Protein AF-T1C4I4-F1 (afdb_monomer)

Sequence (83 aa):
MVKPILILLTLPLTLFTFGFFLLVINALMILLVSYLVRGFTVSGFWEAFFASIFVSLLSLIIGAFLSNGSPPWQPPPGGGNWV

Organism: NCBI:txid410659

Structure (mmCIF, N/CA/C/O backbone):
data_AF-T1C4I4-F1
#
_entry.id   AF-T1C4I4-F1
#
loop_
_atom_site.group_PDB
_atom_site.id
_atom_site.type_symbol
_atom_site.label_atom_id
_atom_site.label_alt_id
_atom_site.label_comp_id
_atom_site.label_asym_id
_atom_site.label_entity_id
_atom_site.label_seq_id
_atom_site.pdbx_PDB_ins_code
_atom_site.Cartn_x
_atom_site.Cartn_y
_atom_site.Cartn_z
_atom_site.occupancy
_atom_site.B_iso_or_equiv
_atom_site.auth_seq_id
_atom_site.auth_comp_id
_atom_site.auth_asym_id
_atom_site.auth_atom_id
_atom_site.pdbx_PDB_model_num
ATOM 1 N N . MET A 1 1 ? 12.738 0.598 -36.532 1.00 70.00 1 MET A N 1
ATOM 2 C CA . MET A 1 1 ? 12.764 1.696 -35.541 1.00 70.00 1 MET A CA 1
ATOM 3 C C . MET A 1 1 ? 11.432 1.749 -34.779 1.00 70.00 1 MET A C 1
ATOM 5 O O . MET A 1 1 ? 10.657 2.662 -34.971 1.00 70.00 1 MET A O 1
ATOM 9 N N . VAL A 1 2 ? 11.096 0.729 -33.982 1.00 82.12 2 VAL A N 1
ATOM 10 C CA . VAL A 1 2 ? 9.822 0.685 -33.202 1.00 82.12 2 VAL A CA 1
ATOM 11 C C . VAL A 1 2 ? 10.047 0.168 -31.784 1.00 82.12 2 VAL A C 1
ATOM 13 O O . VAL A 1 2 ? 9.395 0.589 -30.836 1.00 82.12 2 VAL A O 1
ATOM 16 N N . LYS A 1 3 ? 11.066 -0.684 -31.635 1.00 80.25 3 LYS A N 1
ATOM 17 C CA . LYS A 1 3 ? 11.533 -1.274 -30.381 1.00 80.25 3 LYS A CA 1
ATOM 18 C C . LYS A 1 3 ? 11.684 -0.270 -29.215 1.00 80.25 3 LYS A C 1
ATOM 20 O O . LYS A 1 3 ? 11.237 -0.617 -28.128 1.00 80.25 3 LYS A O 1
ATOM 25 N N . PRO A 1 4 ? 12.205 0.964 -29.403 1.00 83.44 4 PRO A N 1
ATOM 26 C CA . PRO A 1 4 ? 12.307 1.940 -28.311 1.00 83.44 4 PRO A CA 1
ATOM 27 C C . PRO A 1 4 ? 10.945 2.435 -27.803 1.00 83.44 4 PRO A C 1
ATOM 29 O O . PRO A 1 4 ? 10.760 2.578 -26.599 1.00 83.44 4 PRO A O 1
ATOM 32 N N . ILE A 1 5 ? 9.977 2.641 -28.706 1.00 92.06 5 ILE A N 1
ATOM 33 C CA . ILE A 1 5 ? 8.613 3.075 -28.359 1.00 92.06 5 ILE A CA 1
ATOM 34 C C . ILE A 1 5 ? 7.891 1.990 -27.556 1.00 92.06 5 ILE A C 1
ATOM 36 O O . ILE A 1 5 ? 7.223 2.298 -26.571 1.00 92.06 5 ILE A O 1
ATOM 40 N N . LEU A 1 6 ? 8.060 0.717 -27.939 1.00 92.31 6 LEU A N 1
ATOM 41 C CA . LEU A 1 6 ? 7.458 -0.394 -27.202 1.00 92.31 6 LEU A CA 1
ATOM 42 C C . LEU A 1 6 ? 8.020 -0.479 -25.783 1.00 92.31 6 LEU A C 1
ATOM 44 O O . LEU A 1 6 ? 7.242 -0.674 -24.857 1.00 92.31 6 LEU A O 1
ATOM 48 N N . ILE A 1 7 ? 9.334 -0.303 -25.598 1.00 90.94 7 ILE A N 1
ATOM 49 C CA . ILE A 1 7 ? 9.974 -0.321 -24.271 1.00 90.94 7 ILE A CA 1
ATOM 50 C C . ILE A 1 7 ? 9.478 0.850 -23.415 1.00 90.94 7 ILE A C 1
ATOM 52 O O . ILE A 1 7 ? 9.102 0.641 -22.267 1.00 90.94 7 ILE A O 1
ATOM 56 N N . LEU A 1 8 ? 9.395 2.060 -23.977 1.00 92.25 8 LEU A N 1
ATOM 57 C CA . LEU A 1 8 ? 8.896 3.238 -23.261 1.00 92.25 8 LEU A CA 1
ATOM 58 C C . LEU A 1 8 ? 7.430 3.093 -22.824 1.00 92.25 8 LEU A C 1
ATOM 60 O O . LEU A 1 8 ? 7.058 3.641 -21.795 1.00 92.25 8 LEU A O 1
ATOM 64 N N . LEU A 1 9 ? 6.611 2.350 -23.576 1.00 91.12 9 LEU A N 1
ATOM 65 C CA . LEU A 1 9 ? 5.208 2.091 -23.237 1.00 91.12 9 LEU A CA 1
ATOM 66 C C . LEU A 1 9 ? 5.029 0.874 -22.313 1.00 91.12 9 LEU A C 1
ATOM 68 O O . LEU A 1 9 ? 4.145 0.862 -21.460 1.00 91.12 9 LEU A O 1
ATOM 72 N N . THR A 1 10 ? 5.877 -0.147 -22.443 1.00 92.44 10 THR A N 1
ATOM 73 C CA . THR A 1 10 ? 5.826 -1.330 -21.570 1.00 92.44 10 THR A CA 1
ATOM 74 C C . THR A 1 10 ? 6.391 -1.051 -20.189 1.00 92.44 10 THR A C 1
ATOM 76 O O . THR A 1 10 ? 5.874 -1.617 -19.236 1.00 92.44 10 THR A O 1
ATOM 79 N N . LEU A 1 11 ? 7.373 -0.161 -20.031 1.00 91.44 11 LEU A N 1
ATOM 80 C CA . LEU A 1 11 ? 7.912 0.210 -18.717 1.00 91.44 11 LEU A CA 1
ATOM 81 C C . LEU A 1 11 ? 6.824 0.745 -17.751 1.00 91.44 11 LEU A C 1
ATOM 83 O O . LEU A 1 11 ? 6.667 0.164 -16.677 1.00 91.44 11 LEU A O 1
ATOM 87 N N . PRO A 1 12 ? 6.007 1.762 -18.103 1.00 86.12 12 PRO A N 1
ATOM 88 C CA . PRO A 1 12 ? 4.932 2.238 -17.235 1.00 86.12 12 PRO A CA 1
ATOM 89 C C . PRO A 1 12 ? 3.819 1.202 -17.067 1.00 86.12 12 PRO A C 1
ATOM 91 O O . PRO A 1 12 ? 3.298 1.061 -15.966 1.00 86.12 12 PRO A O 1
ATOM 94 N N . LEU A 1 13 ? 3.490 0.427 -18.108 1.00 90.50 13 LEU A N 1
ATOM 95 C CA . LEU A 1 13 ? 2.503 -0.653 -18.004 1.00 90.50 13 LEU A CA 1
ATOM 96 C C . LEU A 1 13 ? 2.951 -1.733 -17.003 1.00 90.50 13 LEU A C 1
ATOM 98 O O . LEU A 1 13 ? 2.156 -2.202 -16.190 1.00 90.50 13 LEU A O 1
ATOM 102 N N . THR A 1 14 ? 4.232 -2.098 -17.042 1.00 89.94 14 THR A N 1
ATOM 103 C CA . THR A 1 14 ? 4.869 -3.081 -16.156 1.00 89.94 14 THR A CA 1
ATOM 104 C C . THR A 1 14 ? 4.906 -2.544 -14.732 1.00 89.94 14 THR A C 1
ATOM 106 O O . THR A 1 14 ? 4.495 -3.228 -13.804 1.00 89.94 14 THR A O 1
ATOM 109 N N . LEU A 1 15 ? 5.315 -1.290 -14.541 1.00 89.88 15 LEU A N 1
ATOM 110 C CA . LEU A 1 15 ? 5.335 -0.670 -13.218 1.00 89.88 15 LEU A CA 1
ATOM 111 C C . LEU A 1 15 ? 3.926 -0.542 -12.628 1.00 89.88 15 LEU A C 1
ATOM 113 O O . LEU A 1 15 ? 3.738 -0.782 -11.440 1.00 89.88 15 LEU A O 1
ATOM 117 N N . PHE A 1 16 ? 2.928 -0.245 -13.462 1.00 89.81 16 PHE A N 1
ATOM 118 C CA . PHE A 1 16 ? 1.536 -0.221 -13.040 1.00 89.81 16 PHE A CA 1
ATOM 119 C C . PHE A 1 16 ? 1.059 -1.617 -12.644 1.00 89.81 16 PHE A C 1
ATOM 121 O O . PHE A 1 16 ? 0.547 -1.777 -11.553 1.00 89.81 16 PHE A O 1
ATOM 128 N N . THR A 1 17 ? 1.277 -2.649 -13.460 1.00 88.44 17 THR A N 1
ATOM 129 C CA . THR A 1 17 ? 0.807 -4.012 -13.147 1.00 88.44 17 THR A CA 1
ATOM 130 C C . THR A 1 17 ? 1.557 -4.661 -11.983 1.00 88.44 17 THR A C 1
ATOM 132 O O . THR A 1 17 ? 0.914 -5.145 -11.056 1.00 88.44 17 THR A O 1
ATOM 135 N N . PHE A 1 18 ? 2.892 -4.633 -11.966 1.00 87.50 18 PHE A N 1
ATOM 136 C CA . PHE A 1 18 ? 3.688 -5.189 -10.865 1.00 87.50 18 PHE A CA 1
ATOM 137 C C . PHE A 1 18 ? 3.574 -4.355 -9.582 1.00 87.50 18 PHE A C 1
ATOM 139 O O . PHE A 1 18 ? 3.422 -4.918 -8.500 1.00 87.50 18 PHE A O 1
ATOM 146 N N . GLY A 1 19 ? 3.591 -3.023 -9.682 1.00 86.00 19 GLY A N 1
ATOM 147 C CA . GLY A 1 19 ? 3.432 -2.133 -8.530 1.00 86.00 19 GLY A CA 1
ATOM 148 C C . GLY A 1 19 ? 2.026 -2.194 -7.932 1.00 86.00 19 GLY A C 1
ATOM 149 O O . GLY A 1 19 ? 1.876 -2.321 -6.718 1.00 86.00 19 GLY A O 1
ATOM 150 N N . PHE A 1 20 ? 0.986 -2.187 -8.770 1.00 88.88 20 PHE A N 1
ATOM 151 C CA . PHE A 1 20 ? -0.396 -2.342 -8.313 1.00 88.88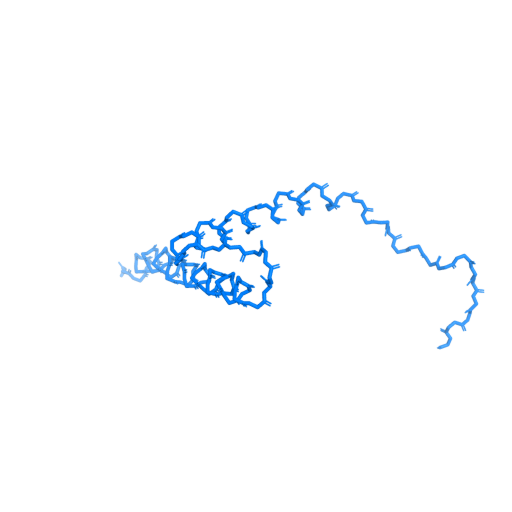 20 PHE A CA 1
ATOM 152 C C . PHE A 1 20 ? -0.619 -3.707 -7.663 1.00 88.88 20 PHE A C 1
ATOM 154 O O . PHE A 1 20 ? -1.224 -3.780 -6.598 1.00 88.88 20 PHE A O 1
ATOM 161 N N . PHE A 1 21 ? -0.081 -4.786 -8.239 1.00 91.50 21 PHE A N 1
ATOM 162 C CA . PHE A 1 21 ? -0.212 -6.122 -7.659 1.00 91.50 21 PHE A CA 1
ATOM 163 C C . PHE A 1 21 ? 0.416 -6.220 -6.259 1.00 91.50 21 PHE A C 1
ATOM 165 O O . PHE A 1 21 ? -0.173 -6.827 -5.365 1.00 91.50 21 PHE A O 1
ATOM 172 N N . LEU A 1 22 ? 1.554 -5.557 -6.021 1.00 89.81 22 LEU A N 1
ATOM 173 C CA . LEU A 1 22 ? 2.161 -5.477 -4.686 1.00 89.81 22 LEU A CA 1
ATOM 174 C C . LEU A 1 22 ? 1.282 -4.730 -3.674 1.00 89.81 22 LEU A C 1
ATOM 176 O O . LEU A 1 22 ? 1.198 -5.146 -2.516 1.00 89.81 22 LEU A O 1
ATOM 180 N N . LEU A 1 23 ? 0.609 -3.652 -4.089 1.00 91.19 23 LEU A N 1
ATOM 181 C CA . LEU A 1 23 ? -0.353 -2.951 -3.231 1.00 91.19 23 LEU A CA 1
ATOM 182 C C . LEU A 1 23 ? -1.544 -3.850 -2.892 1.00 91.19 23 LEU A C 1
ATOM 184 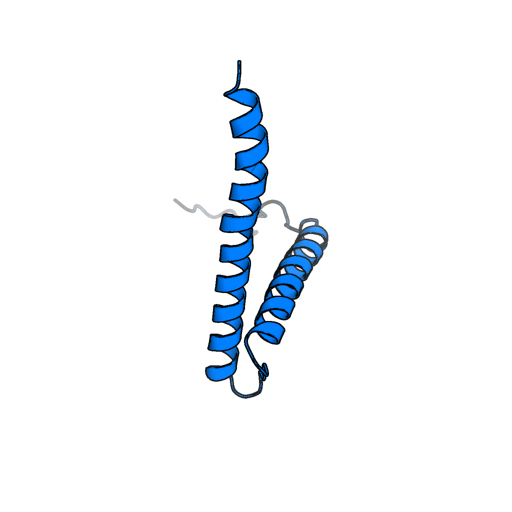O O . LEU A 1 23 ? -1.934 -3.931 -1.732 1.00 91.19 23 LEU A O 1
ATOM 188 N N . VAL A 1 24 ? -2.067 -4.584 -3.877 1.00 91.44 24 VAL A N 1
ATOM 189 C CA . VAL A 1 24 ? -3.155 -5.550 -3.673 1.00 91.44 24 VAL A CA 1
ATOM 190 C C . VAL A 1 24 ? -2.747 -6.639 -2.678 1.00 91.44 24 VAL A C 1
ATOM 192 O O . VAL A 1 24 ? -3.505 -6.923 -1.757 1.00 91.44 24 VAL A O 1
ATOM 195 N N . ILE A 1 25 ? -1.547 -7.216 -2.799 1.00 93.75 25 ILE A N 1
ATOM 196 C CA . ILE A 1 25 ? -1.065 -8.223 -1.839 1.00 93.75 25 ILE A CA 1
ATOM 197 C C . ILE A 1 25 ? -0.953 -7.635 -0.429 1.00 93.75 25 ILE A C 1
ATOM 199 O O . ILE A 1 25 ? -1.412 -8.261 0.525 1.00 93.75 25 ILE A O 1
ATOM 203 N N . ASN A 1 26 ? -0.385 -6.435 -0.275 1.00 93.44 26 ASN A N 1
ATOM 204 C CA . ASN A 1 26 ? -0.297 -5.801 1.043 1.00 93.44 26 ASN A CA 1
ATOM 205 C C . ASN A 1 26 ?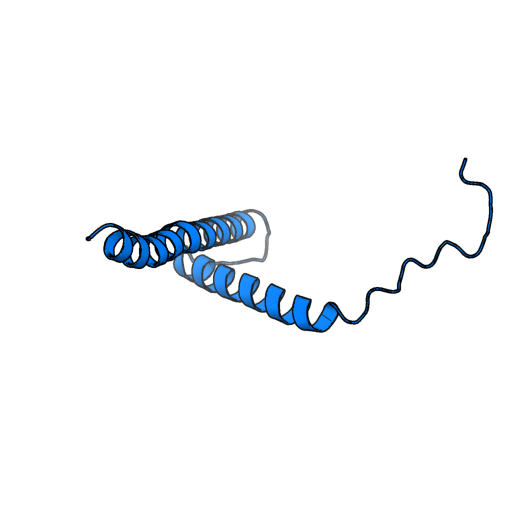 -1.686 -5.508 1.634 1.00 93.44 26 ASN A C 1
ATOM 207 O O . ASN A 1 26 ? -1.898 -5.714 2.827 1.00 93.44 26 ASN A O 1
ATOM 211 N N . ALA A 1 27 ? -2.649 -5.094 0.811 1.00 93.69 27 ALA A N 1
ATOM 212 C CA . ALA A 1 27 ? -4.038 -4.918 1.225 1.00 93.69 27 ALA A CA 1
ATOM 213 C C . ALA A 1 27 ? -4.656 -6.235 1.718 1.00 93.69 27 ALA A C 1
ATOM 215 O O . ALA A 1 27 ? -5.270 -6.280 2.781 1.00 93.69 27 ALA A O 1
ATOM 216 N N . LEU A 1 28 ? -4.450 -7.329 0.979 1.00 94.31 28 LEU A N 1
ATOM 217 C CA . LEU A 1 28 ? -4.920 -8.656 1.380 1.00 94.31 28 LEU A CA 1
ATOM 218 C C . LEU A 1 28 ? -4.278 -9.117 2.695 1.00 94.31 28 LEU A C 1
ATOM 220 O O . LEU A 1 28 ? -4.966 -9.698 3.530 1.00 94.31 28 LEU A O 1
ATOM 224 N N . MET A 1 29 ? -2.997 -8.811 2.919 1.00 94.75 29 MET A N 1
ATOM 225 C CA . MET A 1 29 ? -2.327 -9.068 4.198 1.00 94.75 29 MET A CA 1
ATOM 226 C C . MET A 1 29 ? -2.963 -8.279 5.345 1.00 94.75 29 MET A C 1
ATOM 228 O O . MET A 1 29 ? -3.218 -8.847 6.402 1.00 94.75 29 MET A O 1
ATOM 232 N N . ILE A 1 30 ? -3.269 -6.995 5.146 1.00 93.94 30 ILE A N 1
ATOM 233 C CA . ILE A 1 30 ? -3.952 -6.166 6.152 1.00 93.94 30 ILE A CA 1
ATOM 234 C C . ILE A 1 30 ? -5.335 -6.733 6.478 1.00 93.94 30 ILE A C 1
ATOM 236 O O . ILE A 1 30 ? -5.695 -6.843 7.649 1.00 93.94 30 ILE A O 1
ATOM 240 N N . LEU A 1 31 ? -6.089 -7.139 5.458 1.00 92.69 31 LEU A N 1
ATOM 241 C CA . LEU A 1 31 ? -7.394 -7.767 5.641 1.00 92.69 31 LEU A CA 1
ATOM 242 C C . LEU A 1 31 ? -7.270 -9.085 6.427 1.00 92.69 31 LEU A C 1
ATOM 244 O O . LEU A 1 31 ? -8.039 -9.338 7.347 1.00 92.69 31 LEU A O 1
ATOM 248 N N . LEU A 1 32 ? -6.255 -9.901 6.129 1.00 94.19 32 LEU A N 1
ATOM 249 C CA . LEU A 1 32 ? -5.973 -11.125 6.881 1.00 94.19 32 LEU A CA 1
ATOM 250 C C . LEU A 1 32 ? -5.652 -10.826 8.355 1.00 94.19 32 LEU A C 1
ATOM 252 O O . LEU A 1 32 ? -6.162 -11.496 9.254 1.00 94.19 32 LEU A O 1
ATOM 256 N N . VAL A 1 33 ? -4.845 -9.794 8.612 1.00 94.19 33 VAL A N 1
ATOM 257 C CA . VAL A 1 33 ? -4.506 -9.346 9.969 1.00 94.19 33 VAL A CA 1
ATOM 258 C C . VAL A 1 33 ? -5.743 -8.843 10.713 1.00 94.19 33 VAL A C 1
ATOM 260 O O . VAL A 1 33 ? -5.862 -9.114 11.904 1.00 94.19 33 VAL A O 1
ATOM 263 N N . SER A 1 34 ? -6.694 -8.189 10.039 1.00 93.00 34 SER A N 1
ATOM 264 C CA . SER A 1 34 ? -7.946 -7.736 10.668 1.00 93.00 34 SER A CA 1
ATOM 265 C C . SER A 1 34 ? -8.818 -8.889 11.159 1.00 93.00 34 SER A C 1
ATOM 267 O O . SER A 1 34 ? -9.538 -8.745 12.143 1.00 93.00 34 SER A O 1
ATOM 269 N N . TYR A 1 35 ? -8.737 -10.057 10.520 1.00 90.12 35 TYR A N 1
ATOM 270 C CA . TYR A 1 35 ? -9.408 -11.261 11.011 1.00 90.12 35 TYR A CA 1
ATOM 271 C C . TYR A 1 35 ? -8.634 -11.964 12.128 1.00 90.12 35 TYR A C 1
ATOM 273 O O . TYR A 1 35 ? -9.241 -12.598 12.991 1.00 90.12 35 TYR A O 1
ATOM 281 N N . LEU A 1 36 ? -7.303 -11.864 12.121 1.00 93.12 36 LEU A N 1
ATOM 282 C CA . LEU A 1 36 ? -6.445 -12.546 13.087 1.00 93.12 36 LEU A CA 1
ATOM 283 C C . LEU A 1 36 ? -6.310 -11.779 14.413 1.00 93.12 36 LEU A C 1
ATOM 285 O O . LEU A 1 36 ? -6.224 -12.390 15.480 1.00 93.12 36 LEU A O 1
ATOM 289 N N . VAL A 1 37 ? -6.300 -10.446 14.360 1.00 93.88 37 VAL A N 1
ATOM 290 C CA . VAL A 1 37 ? -6.071 -9.566 15.509 1.00 93.88 37 VAL A CA 1
ATOM 291 C C . VAL A 1 37 ? -7.390 -8.965 15.985 1.00 93.88 37 VAL A C 1
ATOM 293 O O . VAL A 1 37 ? -7.993 -8.113 15.334 1.00 93.88 37 VAL A O 1
ATOM 296 N N . ARG A 1 38 ? -7.825 -9.367 17.183 1.00 85.44 38 ARG A N 1
ATOM 297 C CA . ARG A 1 38 ? -9.006 -8.788 17.838 1.00 85.44 38 ARG A CA 1
ATOM 298 C C . ARG A 1 38 ? -8.767 -7.304 18.136 1.00 85.44 38 ARG A C 1
ATOM 300 O O . ARG A 1 38 ? -7.802 -6.964 18.811 1.00 85.44 38 ARG A O 1
ATOM 307 N N . GLY A 1 39 ? -9.664 -6.443 17.657 1.00 85.31 39 GLY A N 1
ATOM 308 C CA . GLY A 1 39 ? -9.594 -4.986 17.838 1.00 85.31 39 GLY A CA 1
ATOM 309 C C . GLY A 1 39 ? -9.041 -4.211 16.637 1.00 85.31 39 GLY A C 1
ATOM 310 O O . GLY A 1 39 ? -9.129 -2.987 16.635 1.00 85.31 39 GLY A O 1
ATOM 311 N N . PHE A 1 40 ? -8.534 -4.890 15.602 1.00 87.50 40 PHE A N 1
ATOM 312 C CA . PHE 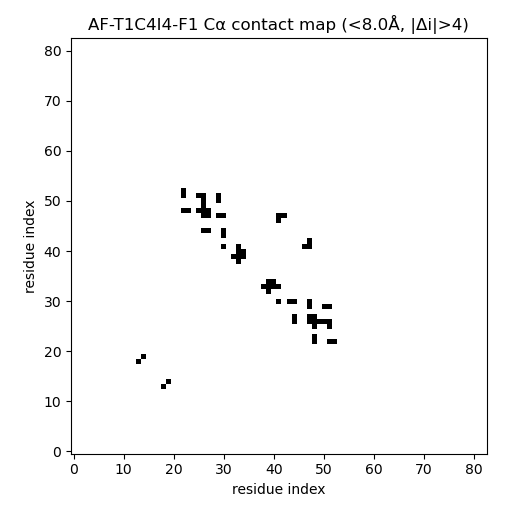A 1 40 ? -8.171 -4.260 14.332 1.00 87.50 40 PHE A CA 1
ATOM 313 C C . PHE A 1 40 ? -9.281 -4.501 13.304 1.00 87.50 40 PHE A C 1
ATOM 315 O O . PHE A 1 40 ? -9.396 -5.588 12.747 1.00 87.50 40 PHE A O 1
ATOM 322 N N . THR A 1 41 ? -10.140 -3.504 13.083 1.00 86.88 41 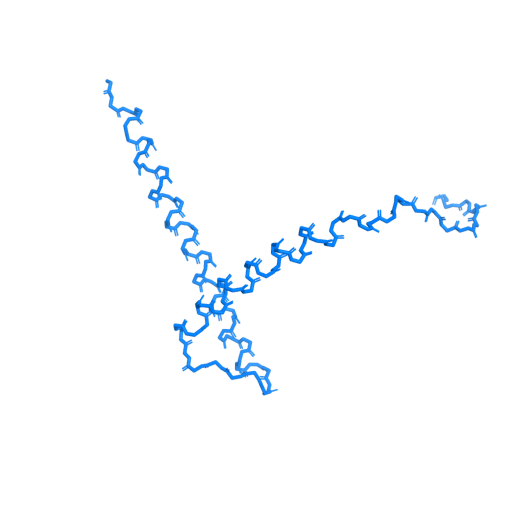THR A N 1
ATOM 323 C CA . THR A 1 41 ? -11.280 -3.608 12.159 1.00 86.88 41 THR A CA 1
ATOM 324 C C . THR A 1 41 ? -10.992 -2.887 10.851 1.00 86.88 41 THR A C 1
ATOM 326 O O . THR A 1 41 ? -10.684 -1.698 10.862 1.00 86.88 41 THR A O 1
ATOM 329 N N . VAL A 1 42 ? -11.158 -3.590 9.734 1.00 91.19 42 VAL A N 1
ATOM 330 C CA . VAL A 1 42 ? -11.096 -3.036 8.377 1.00 91.19 42 VAL A CA 1
ATOM 331 C C . VAL A 1 42 ? -12.362 -3.491 7.654 1.00 91.19 42 VAL A C 1
ATOM 333 O O . VAL A 1 42 ? -12.653 -4.686 7.634 1.00 91.19 42 VAL A O 1
ATOM 336 N N . SER A 1 43 ? -13.155 -2.561 7.117 1.00 86.62 43 SER A N 1
ATOM 337 C CA . SER A 1 43 ? -14.514 -2.857 6.634 1.00 86.62 43 SER A C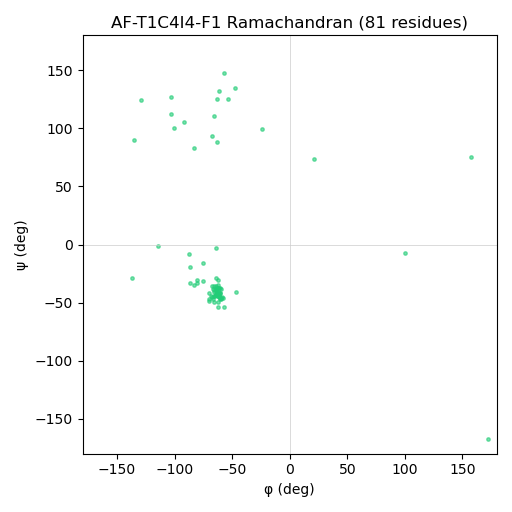A 1
ATOM 338 C C . SER A 1 43 ? -14.547 -3.597 5.291 1.00 86.62 43 SER A C 1
ATOM 340 O O . SER A 1 43 ? -15.560 -4.201 4.938 1.00 86.62 43 SER A O 1
ATOM 342 N N . GLY A 1 44 ? -13.432 -3.615 4.552 1.00 87.75 44 GLY A N 1
ATOM 343 C CA . GLY A 1 44 ? -13.312 -4.382 3.318 1.00 87.75 44 GLY A CA 1
ATOM 344 C C . GLY A 1 44 ? -12.032 -4.113 2.532 1.00 87.75 44 GLY A C 1
ATOM 345 O O . GLY A 1 44 ? -11.094 -3.474 3.009 1.00 87.75 44 GLY A O 1
ATOM 346 N N . PHE A 1 45 ? -12.013 -4.597 1.286 1.00 88.00 45 PHE A N 1
ATOM 347 C CA . PHE A 1 45 ? -10.844 -4.519 0.405 1.00 88.00 45 PHE A CA 1
ATOM 348 C C . PHE A 1 45 ? -10.372 -3.083 0.149 1.00 88.00 45 PHE A C 1
ATOM 350 O O . PHE A 1 45 ? -9.179 -2.814 0.225 1.00 88.00 45 PHE A O 1
ATOM 357 N N . TRP A 1 46 ? -11.290 -2.153 -0.133 1.00 89.50 46 TRP A N 1
ATOM 358 C CA . TRP A 1 46 ? -10.927 -0.766 -0.440 1.00 89.50 46 TRP A CA 1
ATOM 359 C C . TRP A 1 46 ? -10.268 -0.059 0.747 1.00 89.50 46 TRP A C 1
ATOM 361 O O . TRP A 1 46 ? -9.258 0.614 0.560 1.00 89.50 46 TRP A O 1
ATOM 371 N N . GLU A 1 47 ? -10.770 -0.260 1.969 1.00 92.69 47 GLU A N 1
ATOM 372 C CA . GLU A 1 47 ? -10.117 0.268 3.171 1.00 92.69 47 GLU A CA 1
ATOM 373 C C . GLU A 1 47 ? -8.740 -0.360 3.388 1.00 92.69 47 GLU A C 1
ATOM 375 O O . GLU A 1 47 ? -7.779 0.360 3.646 1.00 92.69 47 GLU A O 1
ATOM 380 N N . ALA A 1 48 ? -8.613 -1.679 3.206 1.00 93.19 48 ALA A N 1
ATOM 381 C CA . ALA A 1 48 ? -7.330 -2.369 3.312 1.00 93.19 48 ALA A CA 1
ATOM 382 C C . ALA A 1 48 ? -6.317 -1.889 2.254 1.00 93.19 48 ALA A C 1
ATOM 384 O O . ALA A 1 48 ? -5.126 -1.783 2.538 1.00 93.19 48 ALA A O 1
ATOM 385 N N . PHE A 1 49 ? -6.786 -1.558 1.047 1.00 92.06 49 PHE A N 1
ATOM 386 C CA . PHE A 1 49 ? -5.968 -1.054 -0.057 1.00 92.06 49 PHE A CA 1
ATOM 387 C C . PHE A 1 49 ? -5.449 0.361 0.198 1.00 92.06 49 PHE A C 1
ATOM 389 O O . PHE A 1 49 ? -4.255 0.625 0.059 1.00 92.06 49 PHE A O 1
ATOM 396 N N . PHE A 1 50 ? -6.312 1.277 0.640 1.00 93.06 50 PHE A N 1
ATOM 397 C CA . PHE A 1 50 ? -5.849 2.606 1.042 1.00 93.06 50 PHE A CA 1
ATOM 398 C C . PHE A 1 50 ? -4.959 2.543 2.289 1.00 93.06 50 PHE A C 1
ATOM 400 O O . PHE A 1 50 ? -3.956 3.256 2.353 1.00 93.06 50 PHE A O 1
ATOM 407 N N . ALA A 1 51 ? -5.249 1.643 3.234 1.00 93.19 51 ALA A N 1
ATOM 408 C CA . ALA A 1 51 ? -4.388 1.395 4.384 1.00 93.19 51 ALA A CA 1
ATOM 409 C C . ALA A 1 51 ? -3.005 0.876 3.964 1.00 93.19 51 ALA A C 1
ATOM 411 O O . ALA A 1 51 ? -2.005 1.346 4.498 1.00 93.19 51 ALA A O 1
ATOM 412 N N . SER A 1 52 ? -2.905 -0.025 2.980 1.00 93.12 52 SER A N 1
ATOM 413 C CA . SER A 1 52 ? -1.608 -0.540 2.524 1.00 93.12 52 SER A CA 1
ATOM 414 C C . SER A 1 52 ? -0.752 0.538 1.870 1.00 93.12 52 SER A C 1
ATOM 416 O O . SER A 1 52 ? 0.460 0.583 2.095 1.00 93.12 52 SER A O 1
ATOM 418 N N . ILE A 1 53 ? -1.375 1.427 1.089 1.00 93.69 53 ILE A N 1
ATOM 419 C CA . ILE A 1 53 ? -0.706 2.601 0.520 1.00 93.69 53 ILE A CA 1
ATOM 420 C C . ILE A 1 53 ? -0.217 3.507 1.651 1.00 93.69 53 ILE A C 1
ATOM 422 O O . ILE A 1 53 ? 0.957 3.875 1.667 1.00 93.69 53 ILE A O 1
ATOM 426 N N . PHE A 1 54 ? -1.085 3.828 2.615 1.00 94.56 54 PHE A N 1
ATOM 427 C CA . PHE A 1 54 ? -0.749 4.699 3.741 1.00 94.56 54 PHE A CA 1
ATOM 428 C C . PHE A 1 54 ? 0.389 4.133 4.595 1.00 94.56 54 PHE A C 1
ATOM 430 O O . PHE A 1 54 ? 1.343 4.849 4.882 1.00 94.56 54 PHE A O 1
ATOM 437 N N . VAL A 1 55 ? 0.333 2.847 4.950 1.00 92.38 55 VAL A N 1
ATOM 438 C CA . VAL A 1 55 ? 1.385 2.152 5.707 1.00 92.38 55 VAL A CA 1
ATOM 439 C C . VAL A 1 55 ? 2.705 2.186 4.948 1.00 92.38 55 VAL A C 1
ATOM 441 O O . VAL A 1 55 ? 3.724 2.550 5.525 1.00 92.38 55 VAL A O 1
ATOM 444 N N . SER A 1 56 ? 2.692 1.878 3.649 1.00 89.81 56 SER A N 1
ATOM 445 C CA . SER A 1 56 ? 3.907 1.903 2.825 1.00 89.81 56 SER A CA 1
ATOM 446 C C . SER A 1 56 ? 4.531 3.302 2.780 1.00 89.81 56 SER A C 1
ATOM 448 O O . SER A 1 56 ? 5.745 3.449 2.920 1.00 89.81 56 SER A O 1
ATOM 450 N N . LEU A 1 57 ? 3.700 4.341 2.643 1.00 93.81 57 LEU A N 1
ATOM 451 C CA . LEU A 1 57 ? 4.144 5.734 2.668 1.00 93.81 57 LEU A CA 1
ATOM 452 C C . LEU A 1 57 ? 4.696 6.123 4.044 1.00 93.81 57 LEU A C 1
ATOM 454 O O . LEU A 1 57 ? 5.757 6.734 4.135 1.00 93.81 57 LEU A O 1
ATOM 458 N N . LEU A 1 58 ? 4.001 5.734 5.115 1.00 94.44 58 LEU A N 1
ATOM 459 C CA . LEU A 1 58 ? 4.398 6.005 6.491 1.00 94.44 58 LEU A CA 1
ATOM 460 C C . LEU A 1 58 ? 5.740 5.346 6.816 1.00 94.44 58 LEU A C 1
ATOM 462 O O . LEU A 1 58 ? 6.607 6.001 7.381 1.00 94.44 58 LEU A O 1
ATOM 466 N N . SER A 1 59 ? 5.950 4.090 6.417 1.00 90.00 59 SER A N 1
ATOM 467 C CA . SER A 1 59 ? 7.234 3.401 6.574 1.00 90.00 59 SER A CA 1
ATOM 468 C C . SER A 1 59 ? 8.365 4.116 5.840 1.00 90.00 59 SER A C 1
ATOM 470 O O . SER A 1 59 ? 9.469 4.203 6.369 1.00 90.00 59 SER A O 1
ATOM 472 N N . LEU A 1 60 ? 8.093 4.665 4.654 1.00 90.50 60 LEU A N 1
ATOM 473 C CA . LEU A 1 60 ? 9.076 5.420 3.878 1.00 90.50 60 LEU A CA 1
ATOM 474 C C . LEU A 1 60 ? 9.439 6.733 4.582 1.00 90.50 60 LEU A C 1
ATOM 476 O O . LEU A 1 60 ? 10.617 7.045 4.738 1.00 90.50 60 LEU A O 1
ATOM 480 N N . ILE A 1 61 ? 8.435 7.460 5.073 1.00 94.19 61 ILE A N 1
ATOM 481 C CA . ILE A 1 61 ? 8.610 8.705 5.828 1.00 94.19 61 ILE A CA 1
ATOM 482 C C . ILE A 1 61 ? 9.380 8.437 7.128 1.00 94.19 61 ILE A C 1
ATOM 484 O O . ILE A 1 61 ? 10.415 9.051 7.370 1.00 94.19 61 ILE A O 1
ATOM 488 N N . ILE A 1 62 ? 8.914 7.489 7.945 1.00 93.19 62 ILE A N 1
ATOM 489 C CA . ILE A 1 62 ? 9.561 7.101 9.203 1.00 93.19 62 ILE A CA 1
ATOM 490 C C . ILE A 1 62 ? 10.997 6.639 8.944 1.00 93.19 62 ILE A C 1
ATOM 492 O O . ILE A 1 62 ? 11.906 7.081 9.638 1.00 93.19 62 ILE A O 1
ATOM 496 N N . GLY A 1 63 ? 11.223 5.793 7.937 1.00 87.88 63 GLY A N 1
ATOM 497 C CA . GLY A 1 63 ? 12.556 5.324 7.565 1.00 87.88 63 GLY A CA 1
ATOM 498 C C . GLY A 1 63 ? 13.483 6.465 7.149 1.00 87.88 63 GLY A C 1
ATOM 499 O O . GLY A 1 63 ? 14.626 6.514 7.597 1.00 87.88 63 GLY A O 1
ATOM 500 N N . ALA A 1 64 ? 12.980 7.427 6.372 1.00 88.88 64 ALA A N 1
ATOM 501 C CA . ALA A 1 64 ? 13.735 8.618 5.996 1.00 88.88 64 ALA A CA 1
ATOM 502 C C . ALA A 1 64 ? 14.131 9.466 7.218 1.00 88.88 64 ALA A C 1
ATOM 504 O O . ALA A 1 64 ? 15.241 9.992 7.260 1.00 88.88 64 ALA A O 1
ATOM 505 N N . PHE A 1 65 ? 13.260 9.561 8.228 1.00 88.25 65 PHE A N 1
ATOM 506 C CA . PHE A 1 65 ? 13.542 10.303 9.459 1.00 88.25 65 PHE A CA 1
ATOM 507 C C . PHE A 1 65 ? 14.409 9.543 10.473 1.00 88.25 65 PHE A C 1
ATOM 509 O O . PHE A 1 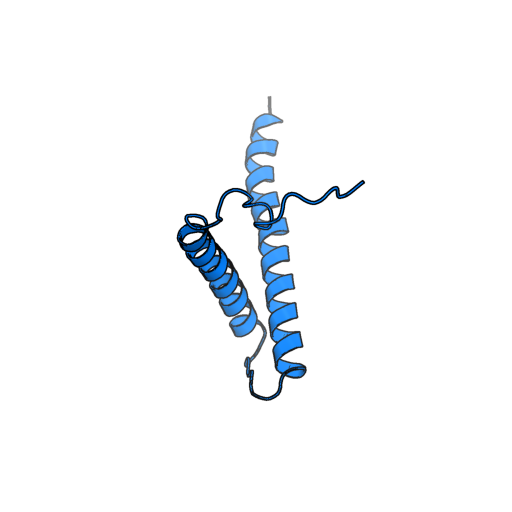65 ? 15.172 10.192 11.178 1.00 88.25 65 PHE A O 1
ATOM 516 N N . LEU A 1 66 ? 14.305 8.210 10.565 1.00 86.12 66 LEU A N 1
ATOM 517 C CA . LEU A 1 66 ? 15.053 7.366 11.515 1.00 86.12 66 LEU A CA 1
ATOM 518 C C . LEU A 1 66 ? 16.438 6.931 11.003 1.00 86.12 66 LEU A C 1
ATOM 520 O O . LEU A 1 66 ? 17.298 6.553 11.798 1.00 86.12 66 LEU A O 1
ATOM 524 N N . SER A 1 67 ? 16.685 6.978 9.689 1.00 72.88 67 SER A N 1
ATOM 525 C CA . SER A 1 67 ? 17.958 6.565 9.064 1.00 72.88 67 SER A CA 1
ATOM 526 C C . SER A 1 67 ? 19.175 7.416 9.474 1.00 72.88 67 SER A C 1
ATOM 528 O O . SER A 1 67 ? 20.296 7.139 9.049 1.00 72.88 67 SER A O 1
ATOM 530 N N . ASN A 1 68 ? 18.988 8.453 10.282 1.00 70.62 68 ASN A N 1
ATOM 531 C CA . ASN A 1 68 ? 20.030 9.356 10.762 1.00 70.62 68 ASN A CA 1
ATOM 532 C C . ASN A 1 68 ? 20.733 8.883 12.052 1.00 70.62 68 ASN A C 1
ATOM 534 O O . ASN A 1 68 ? 21.711 9.512 12.451 1.00 70.62 68 ASN A O 1
ATOM 538 N N . GLY A 1 69 ? 20.247 7.824 12.715 1.00 69.44 69 GLY A N 1
ATOM 539 C CA . GLY A 1 69 ? 20.633 7.502 14.096 1.00 69.44 69 GLY A CA 1
ATOM 540 C C . GLY A 1 69 ? 21.409 6.206 14.336 1.00 69.44 69 GLY A C 1
ATOM 541 O O . GLY A 1 69 ? 21.730 5.940 15.490 1.00 69.44 69 GLY A O 1
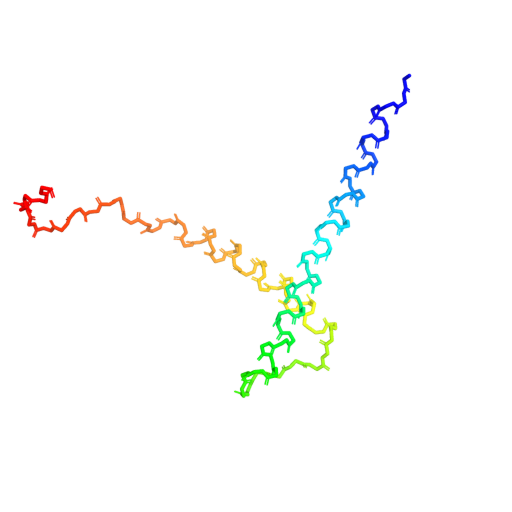ATOM 542 N N . SER A 1 70 ? 21.703 5.384 13.324 1.00 71.31 70 SER A N 1
ATOM 543 C CA . SER A 1 70 ? 22.414 4.113 13.541 1.00 71.31 70 SER A CA 1
ATOM 544 C C . SER A 1 70 ? 23.842 4.386 14.037 1.00 71.31 70 SER A C 1
ATOM 546 O O . SER A 1 70 ? 24.649 4.887 13.248 1.00 71.31 70 SER A O 1
ATOM 548 N N . PRO A 1 71 ? 24.196 4.084 15.305 1.00 70.38 71 PRO A N 1
ATOM 549 C CA . PRO A 1 71 ? 25.564 4.269 15.760 1.00 70.38 71 PRO A CA 1
ATOM 550 C C . PRO A 1 71 ? 26.472 3.373 14.906 1.00 70.38 71 PRO A C 1
ATOM 552 O O . PRO A 1 71 ? 26.140 2.198 14.711 1.00 70.38 71 PRO A O 1
ATOM 555 N N . PRO A 1 72 ? 27.590 3.894 14.361 1.00 75.75 72 PRO A N 1
ATOM 556 C CA . PRO A 1 72 ? 28.573 3.046 13.703 1.00 75.75 72 PRO A CA 1
ATOM 557 C C . PRO A 1 72 ? 28.950 1.964 14.701 1.00 75.75 72 PRO A C 1
ATOM 559 O O . PRO A 1 72 ? 29.270 2.303 15.840 1.00 75.75 72 PRO A O 1
ATOM 562 N N . TRP A 1 73 ? 28.813 0.701 14.280 1.00 75.25 73 TRP A N 1
ATOM 563 C CA . TRP A 1 73 ? 29.047 -0.501 15.078 1.00 75.25 73 TRP A CA 1
ATOM 564 C C . TRP A 1 73 ? 30.010 -0.229 16.229 1.00 75.25 73 TRP A C 1
ATOM 566 O O . TRP A 1 73 ? 31.219 -0.139 16.021 1.00 75.25 73 TRP A O 1
ATOM 576 N N . GLN A 1 74 ? 29.457 -0.032 17.427 1.00 72.12 74 GLN A N 1
ATOM 577 C CA . GLN A 1 74 ? 30.258 0.176 18.618 1.00 72.12 74 GLN A CA 1
ATOM 578 C C . GLN A 1 74 ? 30.461 -1.215 19.214 1.00 72.12 74 GLN A C 1
ATOM 580 O O . GLN A 1 74 ? 29.494 -1.802 19.712 1.00 72.12 74 GLN A O 1
ATOM 585 N N . PRO A 1 75 ? 31.661 -1.809 19.082 1.00 71.25 75 PRO A N 1
ATOM 586 C CA . PRO A 1 75 ? 31.924 -3.096 19.700 1.00 71.25 75 PRO A CA 1
ATOM 587 C C . PRO A 1 75 ? 31.681 -2.985 21.214 1.00 71.25 75 PRO A C 1
ATOM 589 O O . PRO A 1 75 ? 31.911 -1.910 21.783 1.00 71.25 75 PRO A O 1
ATOM 592 N N . PRO A 1 76 ? 31.212 -4.061 21.875 1.00 74.12 76 PRO A N 1
ATOM 593 C CA . PRO A 1 76 ? 31.022 -4.077 23.319 1.00 74.12 76 PRO A CA 1
ATOM 594 C C . PRO A 1 76 ? 32.265 -3.515 24.028 1.00 74.12 76 PRO A C 1
ATOM 596 O O . PRO A 1 76 ? 33.383 -3.895 23.659 1.00 74.12 76 PRO A O 1
ATOM 599 N N . PRO A 1 77 ? 32.118 -2.621 25.025 1.00 72.00 77 PRO A N 1
ATOM 600 C CA . PRO A 1 77 ? 33.248 -2.149 25.808 1.00 72.00 77 PRO A CA 1
ATOM 601 C C . PRO A 1 77 ? 33.771 -3.323 26.640 1.00 72.00 77 PRO A C 1
ATOM 603 O O . PRO A 1 77 ? 33.251 -3.657 27.699 1.00 72.00 77 PRO A O 1
ATOM 606 N N . GLY A 1 78 ? 34.756 -4.005 26.071 1.00 70.19 78 GLY A N 1
ATOM 607 C CA . GLY A 1 78 ? 35.234 -5.305 26.512 1.00 70.19 78 GLY A CA 1
ATOM 608 C C . GLY A 1 78 ? 35.933 -5.986 25.347 1.00 70.19 78 GLY A C 1
ATOM 609 O O . GLY A 1 78 ? 35.375 -6.875 24.711 1.00 70.19 78 GLY A O 1
ATOM 610 N N . GLY A 1 79 ? 37.148 -5.525 25.040 1.00 69.75 79 GLY A N 1
ATOM 611 C CA . GLY A 1 79 ? 38.044 -6.187 24.097 1.00 69.75 79 GLY A CA 1
ATOM 612 C C . GLY A 1 79 ? 38.428 -7.563 24.629 1.00 69.75 79 GLY A C 1
ATOM 613 O O . GLY A 1 79 ? 39.413 -7.704 25.345 1.00 69.75 79 GLY A O 1
ATOM 614 N N . GLY A 1 80 ? 37.618 -8.567 24.316 1.00 68.25 80 GLY A N 1
ATOM 615 C CA . GLY A 1 80 ? 37.814 -9.941 24.747 1.00 68.25 80 GLY A CA 1
ATOM 616 C C . GLY A 1 80 ? 37.582 -10.886 23.584 1.00 68.25 80 GLY A C 1
ATOM 617 O O . GLY A 1 80 ? 36.457 -11.301 23.359 1.00 68.25 80 GLY A O 1
ATOM 618 N N . ASN A 1 81 ? 38.662 -11.163 22.851 1.00 64.88 81 ASN A N 1
ATOM 619 C CA . ASN A 1 81 ? 38.933 -12.382 22.087 1.00 64.88 81 ASN A CA 1
ATOM 620 C C . ASN A 1 81 ? 37.704 -13.237 21.700 1.00 64.88 81 ASN A C 1
ATOM 622 O O . ASN A 1 81 ? 37.497 -14.317 22.255 1.00 64.88 81 ASN A O 1
ATOM 626 N N . TRP A 1 82 ? 36.921 -12.773 20.725 1.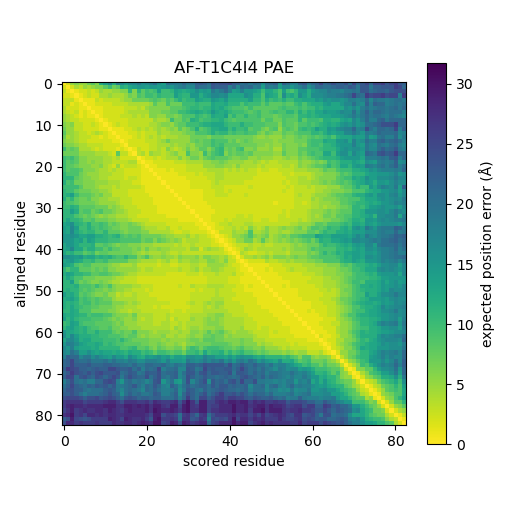00 68.31 82 TRP A N 1
ATOM 627 C CA . TRP A 1 82 ? 36.024 -13.645 19.968 1.00 68.31 82 TRP A CA 1
ATOM 628 C C . TRP A 1 82 ? 36.859 -14.292 18.867 1.00 68.31 82 TRP A C 1
ATOM 630 O O . TRP A 1 82 ? 36.972 -13.754 17.765 1.00 68.31 82 TRP A O 1
ATOM 640 N N . VAL A 1 83 ? 37.544 -15.374 19.244 1.00 64.12 83 VAL A N 1
ATOM 641 C CA . VAL A 1 83 ? 38.042 -16.369 18.284 1.00 64.12 83 VAL A CA 1
ATOM 642 C C . VAL A 1 83 ? 36.922 -16.832 17.362 1.00 64.12 83 VAL A C 1
ATOM 644 O O . VAL A 1 83 ? 35.769 -16.932 17.843 1.00 64.12 83 VAL A O 1
#

Radius of gyration: 21.44 Å; Cα contacts (8 Å, |Δi|>4): 34; chains: 1; bounding box: 53×27×62 Å

pLDDT: mean 86.24, std 8.83, range [64.12, 94.75]

Mean predicted aligned error: 9.98 Å

Secondary structure (DSSP, 8-state):
--HHHHHHHHHHHHHHHHHHHHHHHHHHHHHHHHHHSTT----SHHHHHHHHHHHHHHHHHHHHHHTT--------S------

Foldseek 3Di:
DCVVVVCVVVVVVVCCVVVVVVLQVQLVVLVVVCVVDPPRDDPDSVSSSVVSVVVVVVCVVVCVVPVVDDDDDDDPPDPDDPD

Solvent-accessible surface area (backbone atoms only — not comparable to full-atom values): 5002 Å² total; per-residue (Å²): 144,54,68,68,62,53,49,65,55,44,52,59,53,48,50,48,54,58,51,49,49,52,43,50,52,45,9,52,50,48,50,53,46,32,75,72,39,90,92,44,85,63,96,44,68,69,57,19,36,54,46,31,52,49,51,54,50,48,53,50,52,51,46,68,68,55,71,80,66,78,72,74,86,72,74,71,97,65,96,67,87,82,123

InterPro domains:
  IPR007165 Mycobacterial 4 TMS phage holin, superfamily IV [PF04020] (2-61)
  IPR007165 Mycobacterial 4 TMS phage holin, superfamily IV [PTHR37309] (1-67)